Protein AF-A0A183FLQ8-F1 (afdb_monomer)

Sequence (77 aa):
MERKMLLWTAGVVRMDRIRSNAIWAKFGTAPIAGKVREARLRWHGHVLRGKEDSVRKIGLKLEVSGKRAELIRYIWS

Foldseek 3Di:
DVVVVVVVVVVVVVVVQVVQCVVCVVVVHHRPVVVVVVVVVVVVVVLVPDDCPDPSVVVVVVVVVDDPVPVVVVVVD

Radius of gyration: 17.58 Å; Cα contacts (8 Å, |Δi|>4): 18; chains: 1; bounding box: 36×37×39 Å

Secondary structure (DSSP, 8-state):
-HHHHHHHHHHHHHHHHHHHHHHHHHTTPPPHHHHHHHHHHHHHHHHHTS-TT-HHHHHHHHHHTSS-HHHHHHHH-

Solvent-accessible surface area (backbone atoms only — not comparable to full-atom values): 4488 Å² total; per-residue (Å²): 115,67,72,62,51,52,54,49,52,53,48,53,55,51,52,53,53,52,52,51,41,54,52,29,53,76,69,76,36,77,37,68,72,54,53,54,50,50,53,51,50,54,48,51,53,52,38,70,74,43,60,77,86,35,69,63,37,47,50,50,59,53,51,76,73,47,94,56,68,65,66,51,52,69,74,71,107

Organism: Heligmosomoides polygyrus (NCBI:txid6339)

Nearest PDB structures (foldseek):
  4apo-assembly1_A  TM=2.986E-01  e=9.430E+00  Homo sapiens

pLDDT: mean 76.11, std 13.9, range [38.44, 91.69]

Structure (mmCIF, N/CA/C/O backbone):
data_AF-A0A183FLQ8-F1
#
_entry.id   AF-A0A183FLQ8-F1
#
loop_
_atom_site.group_PDB
_atom_site.id
_atom_site.type_symbol
_atom_site.label_atom_id
_atom_site.label_alt_id
_atom_site.label_comp_id
_atom_site.label_asym_id
_atom_site.label_entity_id
_atom_site.label_seq_id
_atom_site.pdbx_PDB_ins_code
_atom_site.Cartn_x
_atom_site.Cartn_y
_atom_site.Cartn_z
_atom_site.occupancy
_atom_site.B_iso_or_equiv
_atom_site.auth_seq_id
_atom_site.auth_comp_id
_atom_site.auth_asym_id
_atom_site.auth_atom_id
_atom_site.pdbx_PDB_model_num
ATOM 1 N N . MET A 1 1 ? 18.696 24.949 -10.753 1.00 61.66 1 MET A N 1
ATOM 2 C CA . MET A 1 1 ? 19.084 23.536 -10.990 1.00 61.66 1 MET A CA 1
ATOM 3 C C . MET A 1 1 ? 18.004 22.536 -10.570 1.00 61.66 1 MET A C 1
ATOM 5 O O . MET A 1 1 ? 17.820 21.552 -11.275 1.00 61.66 1 MET A O 1
ATOM 9 N N . GLU A 1 2 ? 17.240 22.797 -9.504 1.00 71.94 2 GLU A N 1
ATOM 10 C CA . GLU A 1 2 ? 16.277 21.850 -8.907 1.00 71.94 2 GLU A CA 1
ATOM 11 C C . GLU A 1 2 ? 15.218 21.285 -9.871 1.00 71.94 2 GLU A C 1
ATOM 13 O O . GLU A 1 2 ? 15.003 20.078 -9.914 1.00 71.94 2 GLU A O 1
ATOM 18 N N . ARG A 1 3 ? 14.600 22.113 -10.725 1.00 83.25 3 ARG A N 1
ATOM 19 C CA . ARG A 1 3 ? 13.513 21.655 -11.617 1.00 83.25 3 ARG A CA 1
ATOM 20 C C . ARG A 1 3 ? 13.970 20.624 -12.661 1.00 83.25 3 ARG A C 1
ATOM 22 O O . ARG A 1 3 ? 13.231 19.695 -12.966 1.00 83.25 3 ARG A O 1
ATOM 29 N N . LYS A 1 4 ? 15.195 20.757 -13.188 1.00 85.12 4 LYS A N 1
ATOM 30 C CA . LYS A 1 4 ? 15.771 19.802 -14.156 1.00 85.12 4 LYS A CA 1
ATOM 31 C C . LYS A 1 4 ? 16.115 18.465 -13.495 1.00 85.12 4 LYS A C 1
ATOM 33 O O . LYS A 1 4 ? 15.872 17.426 -14.098 1.00 85.12 4 LYS A O 1
ATOM 38 N N . MET A 1 5 ? 16.615 18.485 -12.258 1.00 91.25 5 MET A N 1
ATOM 39 C CA . MET A 1 5 ? 16.889 17.264 -11.490 1.00 91.25 5 MET A CA 1
ATOM 40 C C . MET A 1 5 ? 15.602 16.533 -11.111 1.00 91.25 5 MET A C 1
ATOM 42 O O . MET A 1 5 ? 15.532 15.318 -11.249 1.00 91.25 5 MET A O 1
ATOM 46 N N . LEU A 1 6 ? 14.560 17.265 -10.708 1.00 85.88 6 LEU A N 1
ATOM 47 C CA . LEU A 1 6 ? 13.255 16.674 -10.409 1.00 85.88 6 LEU A CA 1
ATOM 48 C C . LEU A 1 6 ? 12.640 16.005 -11.643 1.00 85.88 6 LEU A C 1
ATOM 50 O O . LEU A 1 6 ? 12.156 14.881 -11.546 1.00 85.88 6 LEU A O 1
ATOM 54 N N . LEU A 1 7 ? 12.709 16.654 -12.811 1.00 86.50 7 LEU A N 1
ATOM 55 C CA . LEU A 1 7 ? 12.241 16.068 -14.071 1.00 86.50 7 LEU A CA 1
ATOM 56 C C . LEU A 1 7 ? 13.060 14.834 -14.476 1.00 86.50 7 LEU A C 1
ATOM 58 O O . LEU A 1 7 ? 12.483 13.851 -14.937 1.00 86.50 7 LEU A O 1
ATOM 62 N N . TRP A 1 8 ? 14.377 14.853 -14.259 1.00 88.81 8 TRP A N 1
ATOM 63 C CA . TRP A 1 8 ? 15.245 13.700 -14.500 1.00 88.81 8 TRP A CA 1
ATOM 64 C C . TRP A 1 8 ? 14.886 12.515 -13.598 1.00 88.81 8 TRP A C 1
ATOM 66 O O . TRP A 1 8 ? 14.607 11.427 -14.097 1.00 88.81 8 TRP A O 1
ATOM 76 N N . THR A 1 9 ? 14.802 12.730 -12.282 1.00 87.94 9 THR A N 1
ATOM 77 C CA . THR A 1 9 ? 14.434 11.687 -11.314 1.00 87.94 9 THR A CA 1
ATOM 78 C C . THR A 1 9 ? 13.030 11.146 -11.583 1.00 87.94 9 THR A C 1
ATOM 80 O O . THR A 1 9 ? 12.823 9.934 -11.572 1.00 87.94 9 THR A O 1
ATOM 83 N N . ALA A 1 10 ? 12.069 12.018 -11.909 1.00 84.69 10 ALA A N 1
ATOM 84 C CA . ALA A 1 10 ? 10.726 11.602 -12.313 1.00 84.69 10 ALA A CA 1
ATOM 85 C C . ALA A 1 10 ? 10.743 10.750 -13.597 1.00 84.69 10 ALA A C 1
ATOM 87 O O . ALA A 1 10 ? 9.991 9.778 -13.706 1.00 84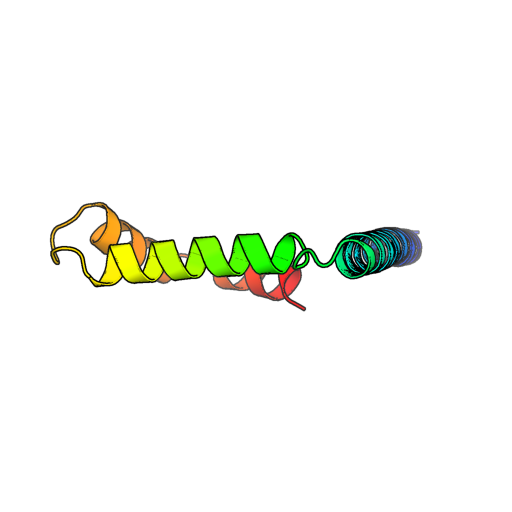.69 10 ALA A O 1
ATOM 88 N N . GLY A 1 11 ? 11.620 11.076 -14.552 1.00 90.06 11 GLY A N 1
ATOM 89 C CA . GLY A 1 11 ? 11.859 10.283 -15.758 1.00 90.06 11 GLY A CA 1
ATOM 90 C C . GLY A 1 11 ? 12.417 8.892 -15.451 1.00 90.06 11 GLY A C 1
ATOM 91 O O . GLY A 1 11 ? 11.857 7.899 -15.918 1.00 90.06 11 GLY A O 1
ATOM 92 N N . VAL A 1 12 ? 13.453 8.805 -14.609 1.00 87.88 12 VAL A N 1
ATOM 93 C CA . VAL A 1 12 ? 14.073 7.536 -14.180 1.00 87.88 12 VAL A CA 1
ATOM 94 C C . VAL A 1 12 ? 13.044 6.623 -13.510 1.00 87.88 12 VAL A C 1
ATOM 96 O O . VAL A 1 12 ? 12.872 5.477 -13.925 1.00 87.88 12 VAL A O 1
ATOM 99 N N . VAL A 1 13 ? 12.272 7.154 -12.555 1.00 82.12 13 VAL A N 1
ATOM 100 C CA . VAL A 1 13 ? 11.224 6.397 -11.848 1.00 82.12 13 VAL A CA 1
ATOM 101 C C . VAL A 1 13 ? 10.143 5.899 -12.813 1.00 82.12 13 VAL A C 1
ATOM 103 O O . VAL A 1 13 ? 9.703 4.749 -12.724 1.00 82.12 13 VAL A O 1
ATOM 106 N N . ARG A 1 14 ? 9.720 6.730 -13.777 1.00 82.31 14 ARG A N 1
ATOM 107 C CA . ARG A 1 14 ? 8.731 6.334 -14.791 1.00 82.31 14 ARG A CA 1
ATOM 108 C C . ARG A 1 14 ? 9.258 5.201 -15.674 1.00 82.31 14 ARG A C 1
ATOM 110 O O . ARG A 1 14 ? 8.538 4.231 -15.911 1.00 82.31 14 ARG A O 1
ATOM 117 N N . MET A 1 15 ? 10.498 5.307 -16.148 1.00 87.38 15 MET A N 1
ATOM 118 C CA . MET A 1 15 ? 11.121 4.292 -17.003 1.00 87.38 15 MET A CA 1
ATOM 119 C C . MET A 1 15 ? 11.313 2.961 -16.274 1.00 87.38 15 MET A C 1
ATOM 121 O O . MET A 1 15 ? 11.057 1.908 -16.861 1.00 87.38 15 MET A O 1
ATOM 125 N N . ASP A 1 16 ? 11.741 2.990 -15.012 1.00 81.62 16 ASP A N 1
ATOM 126 C CA . ASP A 1 16 ? 11.875 1.789 -14.180 1.00 81.62 16 ASP A CA 1
ATOM 127 C C . ASP A 1 16 ? 10.520 1.104 -13.965 1.00 81.62 16 ASP A C 1
ATOM 129 O O . ASP A 1 16 ? 10.403 -0.116 -14.107 1.00 81.62 16 ASP A O 1
ATOM 133 N N . ARG A 1 17 ? 9.459 1.885 -13.718 1.00 80.38 17 ARG A N 1
ATOM 134 C CA . ARG A 1 17 ? 8.091 1.368 -13.562 1.00 80.38 17 ARG A CA 1
ATOM 135 C C . ARG A 1 17 ? 7.574 0.702 -14.840 1.00 80.38 17 ARG A C 1
ATOM 137 O O . ARG A 1 17 ? 6.993 -0.380 -14.764 1.00 80.38 17 ARG A O 1
ATOM 144 N N . ILE A 1 18 ? 7.796 1.313 -16.007 1.00 80.62 18 ILE A N 1
ATOM 145 C CA . ILE A 1 18 ? 7.386 0.750 -17.307 1.00 80.62 18 ILE A CA 1
ATOM 146 C C . ILE A 1 18 ? 8.139 -0.553 -17.590 1.00 80.62 18 ILE A C 1
ATOM 148 O O . ILE A 1 18 ? 7.509 -1.556 -17.927 1.00 80.62 18 ILE A O 1
ATOM 152 N N . ARG A 1 19 ? 9.467 -0.563 -17.402 1.00 80.00 19 ARG A N 1
ATOM 153 C CA . ARG A 1 19 ? 10.299 -1.759 -17.603 1.00 80.00 19 ARG A CA 1
ATOM 154 C C . ARG A 1 19 ? 9.873 -2.899 -16.688 1.00 80.00 19 ARG A C 1
ATOM 156 O O . ARG A 1 19 ? 9.673 -4.008 -17.170 1.00 80.00 19 ARG A O 1
ATOM 163 N N . SER A 1 20 ? 9.661 -2.617 -15.405 1.00 78.94 20 SER A N 1
ATOM 164 C CA . SER A 1 20 ? 9.181 -3.612 -14.444 1.00 78.94 20 SER A CA 1
ATOM 165 C C . SER A 1 20 ? 7.837 -4.201 -14.884 1.00 78.94 20 SER A C 1
ATOM 167 O O . SER A 1 20 ? 7.722 -5.414 -15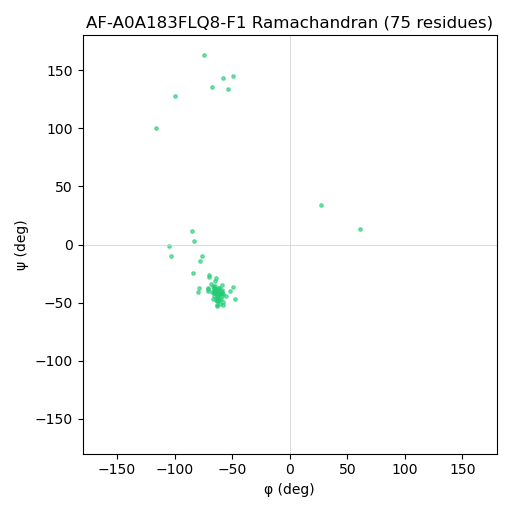.039 1.00 78.94 20 SER A O 1
ATOM 169 N N . ASN A 1 21 ? 6.841 -3.365 -15.198 1.00 80.12 21 ASN A N 1
ATOM 170 C CA . ASN A 1 21 ? 5.529 -3.836 -15.654 1.00 80.12 21 ASN A CA 1
ATOM 171 C C . ASN A 1 21 ? 5.611 -4.705 -16.921 1.00 80.12 21 ASN A C 1
ATOM 173 O O . ASN A 1 21 ? 4.947 -5.738 -16.990 1.00 80.12 21 ASN A O 1
ATOM 177 N N . ALA A 1 22 ? 6.430 -4.311 -17.900 1.00 81.25 22 ALA A N 1
ATOM 178 C CA . ALA A 1 22 ? 6.625 -5.067 -19.135 1.00 81.25 22 ALA A CA 1
ATOM 179 C C . ALA A 1 22 ? 7.296 -6.430 -18.891 1.00 81.25 22 ALA A C 1
ATOM 181 O O . ALA A 1 22 ? 6.925 -7.416 -19.526 1.00 81.25 22 ALA A O 1
ATOM 182 N N . ILE A 1 23 ? 8.249 -6.503 -17.956 1.00 80.31 23 ILE A N 1
ATOM 183 C CA . ILE A 1 23 ? 8.888 -7.761 -17.549 1.00 80.31 23 ILE A CA 1
ATOM 184 C C . ILE A 1 23 ? 7.843 -8.694 -16.926 1.00 80.31 23 ILE A C 1
ATOM 186 O O . ILE A 1 23 ? 7.672 -9.813 -17.400 1.00 80.31 23 ILE A O 1
ATOM 190 N N . TRP A 1 24 ? 7.080 -8.230 -15.932 1.00 74.44 24 TRP A N 1
ATOM 191 C CA . TRP A 1 24 ? 6.062 -9.055 -15.264 1.00 74.44 24 TRP A CA 1
ATOM 192 C C . TRP A 1 24 ? 4.960 -9.536 -16.215 1.00 74.44 24 TRP A C 1
ATOM 194 O O . TRP A 1 24 ? 4.540 -10.690 -16.124 1.00 74.44 24 TRP A O 1
ATOM 204 N N . ALA A 1 25 ? 4.556 -8.694 -17.172 1.00 77.19 25 ALA A N 1
ATOM 205 C CA . ALA A 1 25 ? 3.584 -9.054 -18.201 1.00 77.19 25 ALA A CA 1
ATOM 206 C C . ALA A 1 25 ? 4.065 -10.215 -19.089 1.00 77.19 25 ALA A C 1
ATOM 208 O O . ALA A 1 25 ? 3.283 -11.116 -19.383 1.00 77.19 25 ALA A O 1
ATOM 209 N N . LYS A 1 26 ? 5.355 -10.249 -19.459 1.00 82.00 26 LYS A N 1
ATOM 210 C CA . LYS A 1 26 ? 5.938 -11.377 -20.211 1.00 82.00 26 LYS A CA 1
A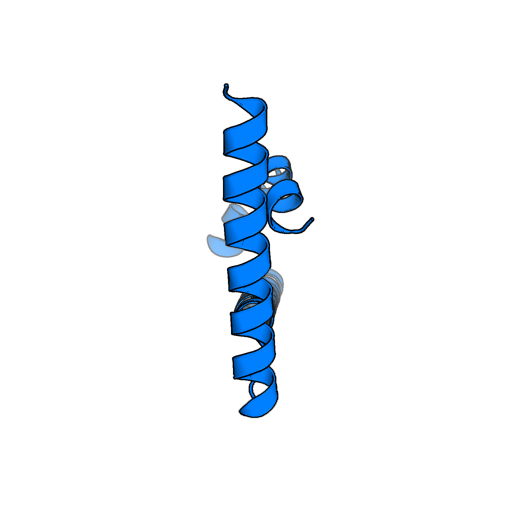TOM 211 C C . LYS A 1 26 ? 5.932 -12.683 -19.417 1.00 82.00 26 LYS A C 1
ATOM 213 O O . LYS A 1 26 ? 5.776 -13.746 -20.002 1.00 82.00 26 LYS A O 1
ATOM 218 N N . PHE A 1 27 ? 6.055 -12.602 -18.095 1.00 76.31 27 PHE A N 1
ATOM 219 C CA . PHE A 1 27 ? 5.973 -13.754 -17.193 1.00 76.31 27 PHE A CA 1
ATOM 220 C C . PHE A 1 27 ? 4.529 -14.117 -16.798 1.00 76.31 27 PHE A C 1
ATOM 222 O O . PHE A 1 27 ? 4.332 -14.870 -15.844 1.00 76.31 27 PHE A O 1
ATOM 229 N N . GLY A 1 28 ? 3.508 -13.543 -17.455 1.00 74.69 28 GLY A N 1
ATOM 230 C CA . GLY A 1 28 ? 2.091 -13.779 -17.138 1.00 74.69 28 GLY A CA 1
ATOM 231 C C . GLY A 1 28 ? 1.700 -13.371 -15.713 1.00 74.69 28 GLY A C 1
ATOM 232 O O . GLY A 1 28 ? 0.641 -13.743 -15.212 1.00 74.69 28 GLY A O 1
ATOM 233 N N . THR A 1 29 ? 2.566 -12.625 -15.028 1.00 72.19 29 THR A N 1
ATOM 234 C CA . THR A 1 29 ? 2.408 -12.281 -13.623 1.00 72.19 29 THR A CA 1
ATOM 235 C C . THR A 1 29 ? 1.842 -10.874 -13.530 1.00 72.19 29 THR A C 1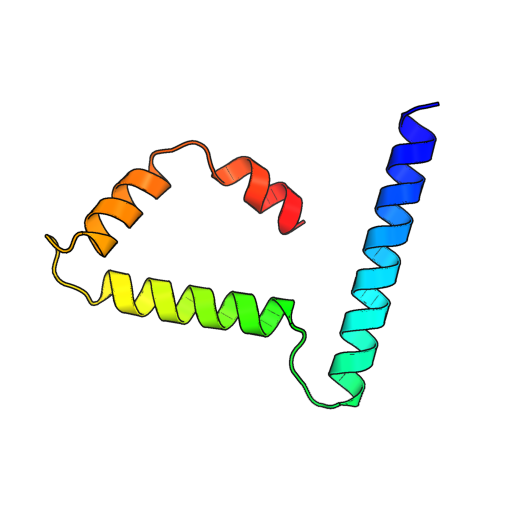
ATOM 237 O O . THR A 1 29 ? 2.391 -9.933 -14.100 1.00 72.19 29 THR A O 1
ATOM 240 N N . ALA A 1 30 ? 0.748 -10.706 -12.782 1.00 73.75 30 ALA A N 1
ATOM 241 C CA . ALA A 1 30 ? 0.204 -9.379 -12.515 1.00 73.75 30 ALA A CA 1
ATOM 242 C C . ALA A 1 30 ? 1.307 -8.467 -11.935 1.00 73.75 30 ALA A C 1
ATOM 244 O O . ALA A 1 30 ? 2.021 -8.908 -11.023 1.00 73.75 30 ALA A O 1
ATOM 245 N N . PRO A 1 31 ? 1.450 -7.215 -12.419 1.00 76.56 31 PRO A N 1
ATOM 246 C CA . PRO A 1 31 ? 2.448 -6.284 -11.906 1.00 76.56 31 PRO A CA 1
ATOM 247 C C . PRO A 1 31 ? 2.408 -6.203 -10.378 1.00 76.56 31 PRO A C 1
ATOM 249 O O . PRO A 1 31 ? 1.327 -6.249 -9.785 1.00 76.56 31 PRO A O 1
ATOM 252 N N . ILE A 1 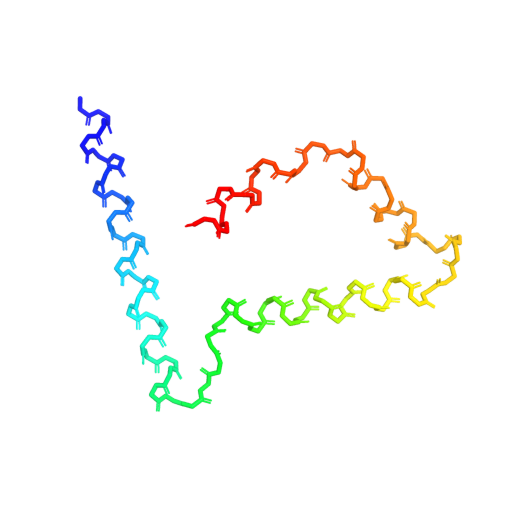32 ? 3.564 -6.026 -9.727 1.00 77.19 32 ILE A N 1
ATOM 253 C CA . ILE A 1 32 ? 3.672 -5.978 -8.254 1.00 77.19 32 ILE A CA 1
ATOM 254 C C . ILE A 1 32 ? 2.680 -4.971 -7.652 1.00 77.19 32 ILE A C 1
ATOM 256 O O . ILE A 1 32 ? 2.018 -5.268 -6.660 1.00 77.19 32 ILE A O 1
ATOM 260 N N . ALA A 1 33 ? 2.500 -3.813 -8.295 1.00 73.56 33 ALA A N 1
ATOM 261 C CA . ALA A 1 33 ? 1.524 -2.809 -7.872 1.00 73.56 33 ALA A CA 1
ATOM 262 C C . ALA A 1 33 ? 0.076 -3.345 -7.842 1.00 73.56 33 ALA A C 1
ATOM 264 O O . ALA A 1 33 ? -0.702 -2.981 -6.960 1.00 73.56 33 ALA A O 1
ATOM 265 N N . GLY A 1 34 ? -0.285 -4.236 -8.770 1.00 80.50 34 GLY A N 1
ATOM 266 C CA . GLY A 1 34 ? -1.569 -4.937 -8.786 1.00 80.50 34 GLY A CA 1
ATOM 267 C C . GLY A 1 34 ? -1.718 -5.897 -7.607 1.00 80.50 34 GLY A C 1
ATOM 268 O O . GLY A 1 34 ? -2.720 -5.826 -6.902 1.00 80.50 34 GLY A O 1
ATOM 269 N N . LYS A 1 35 ? -0.692 -6.710 -7.321 1.00 83.25 35 LYS A N 1
ATOM 270 C CA . LYS A 1 35 ? -0.694 -7.637 -6.172 1.00 83.25 35 LYS A CA 1
ATOM 271 C C . LYS A 1 35 ? -0.761 -6.906 -4.830 1.00 83.25 35 LYS A C 1
ATOM 273 O O . LYS A 1 35 ? -1.512 -7.302 -3.944 1.00 83.25 35 LYS A O 1
ATOM 278 N N . VAL A 1 36 ? -0.026 -5.802 -4.689 1.00 83.31 36 VAL A N 1
ATOM 279 C CA . VAL A 1 36 ? -0.075 -4.948 -3.491 1.00 83.31 36 VAL A CA 1
ATOM 280 C C . VAL A 1 36 ? -1.457 -4.314 -3.331 1.00 83.31 36 VAL A C 1
ATOM 282 O O . VAL A 1 36 ? -1.988 -4.272 -2.219 1.00 83.31 36 VAL A O 1
ATOM 285 N N . ARG A 1 37 ? -2.070 -3.842 -4.428 1.00 84.00 37 ARG A N 1
ATOM 286 C CA . ARG A 1 37 ? -3.445 -3.324 -4.405 1.00 84.00 37 ARG A CA 1
ATOM 287 C C . ARG A 1 37 ? -4.434 -4.402 -3.970 1.00 84.00 37 ARG A C 1
ATOM 289 O O . ARG A 1 37 ? -5.251 -4.149 -3.091 1.00 84.00 37 ARG A O 1
ATOM 296 N N . GLU A 1 38 ? -4.344 -5.592 -4.548 1.00 86.69 38 GLU A N 1
ATOM 297 C CA . GLU A 1 38 ? -5.225 -6.712 -4.229 1.00 86.69 38 GLU A CA 1
ATOM 298 C C . GLU A 1 38 ? -5.096 -7.147 -2.762 1.00 86.69 38 GLU A C 1
ATOM 300 O O . GLU A 1 38 ? -6.104 -7.268 -2.066 1.00 86.69 38 GLU A O 1
ATOM 305 N N . ALA A 1 39 ? -3.869 -7.299 -2.254 1.00 88.12 39 ALA A N 1
ATOM 306 C CA . ALA A 1 39 ? -3.617 -7.632 -0.852 1.00 88.12 39 ALA A CA 1
ATOM 307 C C . ALA A 1 39 ? -4.216 -6.585 0.102 1.00 88.12 39 ALA A C 1
ATOM 309 O O . ALA A 1 39 ? -4.842 -6.935 1.104 1.00 88.12 39 ALA A O 1
ATOM 310 N N . ARG A 1 40 ? -4.097 -5.296 -0.243 1.00 86.31 40 ARG A N 1
ATOM 311 C CA . ARG A 1 40 ? -4.681 -4.197 0.535 1.00 86.31 40 ARG A CA 1
ATOM 312 C C . ARG A 1 40 ? -6.210 -4.237 0.533 1.00 86.31 40 ARG A C 1
ATOM 314 O O . ARG A 1 40 ? -6.821 -4.038 1.577 1.00 86.31 40 ARG A O 1
ATOM 321 N N . LEU A 1 41 ? -6.835 -4.526 -0.608 1.00 87.94 41 LEU A N 1
ATOM 322 C CA . LEU A 1 41 ? -8.293 -4.663 -0.704 1.00 87.94 41 LEU A CA 1
ATOM 323 C C . LEU A 1 41 ? -8.803 -5.868 0.094 1.00 87.94 41 LEU A C 1
ATOM 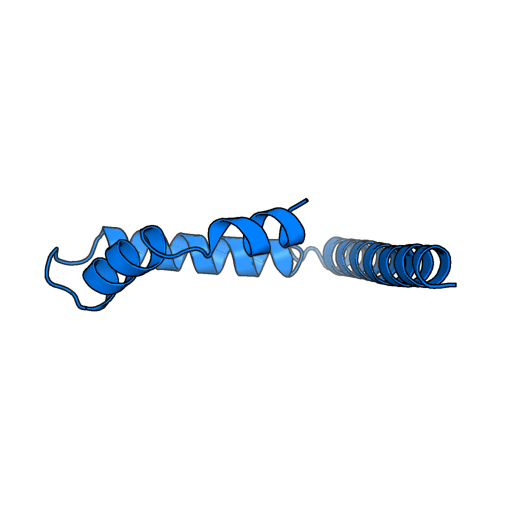325 O O . L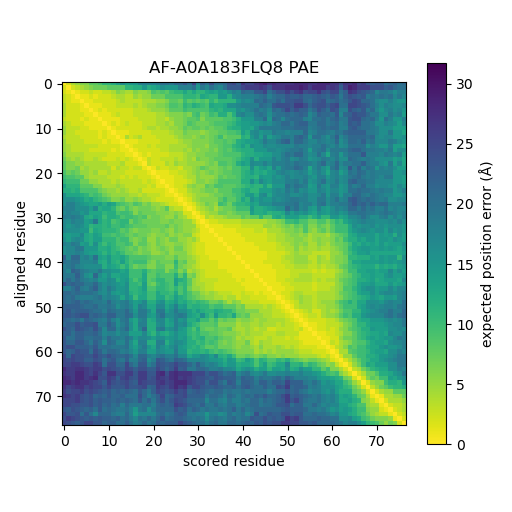EU A 1 41 ? -9.795 -5.751 0.813 1.00 87.94 41 LEU A O 1
ATOM 329 N N . ARG A 1 42 ? -8.097 -7.003 0.039 1.00 91.69 42 ARG A N 1
ATOM 330 C CA . ARG A 1 42 ? -8.407 -8.177 0.869 1.00 91.69 42 ARG A CA 1
ATOM 331 C C . ARG A 1 42 ? -8.302 -7.849 2.359 1.00 91.69 42 ARG A C 1
ATOM 333 O O . ARG A 1 42 ? -9.196 -8.220 3.119 1.00 91.69 42 ARG A O 1
ATOM 340 N N . TRP A 1 43 ? -7.265 -7.110 2.758 1.00 90.06 43 TRP A N 1
ATOM 341 C CA . TRP A 1 43 ? -7.103 -6.622 4.127 1.00 90.06 43 TRP A CA 1
ATOM 342 C C . TRP A 1 43 ? -8.259 -5.714 4.557 1.00 90.06 43 TRP A C 1
ATOM 344 O O . TRP A 1 43 ? -8.888 -5.989 5.575 1.00 90.06 43 TRP A O 1
ATOM 354 N N . HIS A 1 44 ? -8.611 -4.694 3.767 1.00 85.44 44 HIS A N 1
ATOM 355 C CA . HIS A 1 44 ? -9.751 -3.827 4.084 1.00 85.44 44 HIS A CA 1
ATOM 356 C C . HIS A 1 44 ? -11.056 -4.614 4.187 1.00 85.44 44 HIS A C 1
ATOM 358 O O . HIS A 1 44 ? -11.794 -4.430 5.148 1.00 85.44 44 HIS A O 1
ATOM 364 N N . GLY A 1 45 ? -11.318 -5.539 3.262 1.00 89.44 45 GLY A N 1
ATOM 365 C CA . GLY A 1 45 ? -12.492 -6.405 3.337 1.00 89.44 45 GLY A CA 1
ATOM 366 C C . GLY A 1 45 ? -12.522 -7.244 4.617 1.00 89.44 45 GLY A C 1
ATOM 367 O O . GLY A 1 45 ? -13.576 -7.395 5.227 1.00 89.44 45 GLY A O 1
ATOM 368 N N . HIS A 1 46 ? -11.372 -7.756 5.060 1.00 88.75 46 HIS A N 1
ATOM 369 C CA . HIS A 1 46 ? -11.265 -8.479 6.326 1.00 88.75 46 HIS A CA 1
ATOM 370 C C . HIS A 1 46 ? -11.534 -7.573 7.537 1.00 88.75 46 HIS A C 1
ATOM 372 O O . HIS A 1 46 ? -12.286 -7.960 8.427 1.00 88.75 46 HIS A O 1
ATOM 378 N N . VAL A 1 47 ? -10.980 -6.359 7.554 1.00 86.31 47 VAL A N 1
ATOM 379 C CA . VAL A 1 47 ? -11.211 -5.384 8.631 1.00 86.31 47 VAL A CA 1
ATOM 380 C C . VAL A 1 47 ? -12.679 -4.948 8.690 1.00 86.31 47 VAL A C 1
ATOM 382 O O . VAL A 1 47 ? -13.247 -4.879 9.776 1.00 86.31 47 VAL A O 1
ATOM 385 N N . LEU A 1 48 ? -13.316 -4.710 7.539 1.00 85.75 48 LEU A N 1
ATOM 386 C CA . LEU A 1 48 ? -14.717 -4.284 7.461 1.00 85.75 48 LEU A CA 1
ATOM 387 C C . LEU A 1 48 ? -15.702 -5.379 7.888 1.00 85.75 48 LEU A C 1
ATOM 389 O O . LEU A 1 48 ? -16.720 -5.064 8.498 1.00 85.75 48 LEU A O 1
ATOM 393 N N . ARG A 1 49 ? -15.385 -6.652 7.615 1.00 89.75 49 ARG A N 1
ATOM 394 C CA . ARG A 1 49 ? -16.161 -7.810 8.098 1.00 89.75 49 ARG A CA 1
ATOM 395 C C . ARG A 1 49 ? -15.926 -8.129 9.580 1.00 89.75 49 ARG A C 1
ATOM 397 O O . ARG A 1 49 ? -16.623 -8.974 10.132 1.00 89.75 49 ARG A O 1
ATOM 404 N N . GLY A 1 50 ? -14.941 -7.496 10.215 1.00 86.12 50 GLY A N 1
ATOM 405 C CA . GLY A 1 50 ? -14.652 -7.660 11.635 1.00 86.12 50 GLY A CA 1
ATOM 406 C C . GLY A 1 50 ? -15.661 -6.950 12.546 1.00 86.12 50 GLY A C 1
ATOM 407 O O . GLY A 1 50 ? -16.391 -6.043 12.132 1.00 86.12 50 GLY A O 1
ATOM 408 N N . LYS A 1 51 ? -15.664 -7.347 13.824 1.00 87.88 51 LYS A N 1
ATOM 409 C CA . LYS A 1 51 ? -16.483 -6.731 14.879 1.00 87.88 51 LYS A CA 1
ATOM 410 C C . LYS A 1 51 ? -16.184 -5.228 15.009 1.00 87.88 51 LYS A C 1
ATOM 412 O O . LYS A 1 51 ? -15.026 -4.823 14.874 1.00 87.88 51 LYS A O 1
ATOM 417 N N . GLU A 1 52 ? -17.223 -4.434 15.285 1.00 81.25 52 GLU A N 1
ATOM 418 C CA . GLU A 1 52 ? -17.174 -2.967 15.457 1.00 81.25 52 GLU A CA 1
ATOM 419 C C . GLU A 1 52 ? -16.038 -2.530 16.395 1.00 81.25 52 GLU A C 1
ATOM 421 O O . GLU A 1 52 ? -15.222 -1.686 16.035 1.00 81.25 52 GLU A O 1
ATOM 426 N N . ASP A 1 53 ? -15.922 -3.212 17.536 1.00 81.88 53 ASP A N 1
ATOM 427 C CA . ASP A 1 53 ? -14.981 -2.879 18.614 1.00 81.88 53 ASP A CA 1
ATOM 428 C C . ASP A 1 53 ? -13.570 -3.437 18.389 1.00 81.88 53 ASP A C 1
ATOM 430 O O . ASP A 1 53 ? -12.696 -3.340 19.251 1.00 81.88 53 ASP A O 1
ATOM 434 N N . SER A 1 54 ? -13.327 -4.089 17.250 1.00 83.31 54 SER A N 1
ATOM 435 C CA . SER A 1 54 ? -12.005 -4.636 16.971 1.00 83.31 54 SER A CA 1
ATOM 436 C C . SER A 1 54 ? -10.994 -3.506 16.770 1.00 83.31 54 SER A C 1
ATOM 438 O O . SER A 1 54 ? -11.228 -2.553 16.023 1.00 83.31 54 SER A O 1
ATOM 440 N N . VAL A 1 55 ? -9.813 -3.661 17.376 1.00 81.06 55 VAL A N 1
ATOM 441 C CA . VAL A 1 55 ? -8.694 -2.704 17.281 1.00 81.06 55 VAL A CA 1
ATOM 442 C C . VAL A 1 55 ? -8.395 -2.315 15.828 1.00 81.06 55 VAL A C 1
ATOM 444 O O . VAL A 1 55 ? -8.105 -1.159 15.535 1.00 81.06 55 VAL A O 1
ATOM 447 N N . ARG A 1 56 ? -8.530 -3.262 14.890 1.00 82.50 56 ARG A N 1
ATOM 448 C CA . ARG A 1 56 ? -8.311 -3.035 13.453 1.00 82.50 56 ARG A CA 1
ATOM 449 C C . ARG A 1 56 ? -9.339 -2.081 12.833 1.00 82.50 56 ARG A C 1
ATOM 451 O O . ARG A 1 56 ? -8.965 -1.255 12.006 1.00 82.50 56 ARG A O 1
ATOM 458 N N . LYS A 1 57 ? -10.616 -2.184 13.211 1.00 82.38 57 LYS A N 1
ATOM 459 C CA . LYS A 1 57 ? -11.707 -1.359 12.666 1.00 82.38 57 LYS A CA 1
ATOM 460 C C . LYS A 1 57 ? -11.713 0.038 13.294 1.00 82.38 57 LYS A C 1
ATOM 462 O O . LYS A 1 57 ? -11.881 1.024 12.578 1.00 82.38 57 LYS A O 1
ATOM 467 N N . ILE A 1 58 ? -11.398 0.128 14.589 1.00 81.75 58 ILE A N 1
ATOM 468 C CA . ILE A 1 58 ? -11.147 1.399 15.288 1.00 81.75 58 ILE A CA 1
ATOM 469 C C . ILE A 1 58 ? -9.936 2.113 14.672 1.00 81.75 58 ILE A C 1
ATOM 471 O O . ILE A 1 58 ? -10.033 3.280 14.297 1.00 81.75 58 ILE A O 1
ATOM 475 N N . GLY A 1 59 ? -8.821 1.400 14.483 1.00 80.62 59 GLY A N 1
ATOM 476 C CA . GLY A 1 59 ? -7.619 1.933 13.841 1.00 80.62 59 GLY A CA 1
ATOM 477 C C . GLY A 1 59 ? -7.876 2.436 12.419 1.00 80.62 59 GLY A C 1
ATOM 478 O O . GLY A 1 59 ? -7.430 3.526 12.074 1.00 80.62 59 GLY A O 1
ATOM 479 N N . LEU A 1 60 ? -8.668 1.708 11.621 1.00 81.25 60 LEU A N 1
ATOM 480 C CA . LEU A 1 60 ? -9.080 2.151 10.284 1.00 81.25 60 LEU A CA 1
ATOM 481 C C . LEU A 1 60 ? -9.888 3.460 10.331 1.00 81.25 60 LEU A C 1
ATOM 483 O O . LEU A 1 60 ? -9.645 4.358 9.530 1.00 81.25 60 LEU A O 1
ATOM 487 N N . LYS A 1 61 ? -10.827 3.596 11.276 1.00 74.56 61 LYS A N 1
ATOM 488 C CA . LYS A 1 61 ? -11.643 4.812 11.444 1.00 74.56 61 LYS A CA 1
ATOM 489 C C . LYS A 1 61 ? -10.793 6.023 11.855 1.00 74.56 61 LYS A C 1
ATOM 491 O O . LYS A 1 61 ? -11.025 7.126 11.365 1.00 74.56 61 LYS A O 1
ATOM 496 N N . LEU A 1 62 ? -9.789 5.809 12.707 1.00 71.19 62 LEU A N 1
ATOM 497 C CA . LEU A 1 62 ? -8.836 6.839 13.132 1.00 71.19 62 LEU A CA 1
ATOM 498 C C . LEU A 1 62 ? -7.863 7.234 12.007 1.00 71.19 62 LEU A C 1
ATOM 500 O O . LEU A 1 62 ? -7.591 8.419 11.828 1.00 71.19 62 LEU A O 1
ATOM 504 N N . GLU A 1 63 ? -7.381 6.277 11.208 1.00 64.62 63 GLU A N 1
ATOM 505 C CA . GLU A 1 63 ? -6.490 6.550 10.070 1.00 64.62 63 GLU A CA 1
ATOM 506 C C . GLU A 1 63 ? -7.196 7.360 8.969 1.00 64.62 63 GLU A C 1
ATOM 508 O O . GLU A 1 63 ? -6.605 8.277 8.401 1.00 64.62 63 GLU A O 1
ATOM 513 N N . VAL A 1 64 ? -8.482 7.091 8.714 1.00 58.56 64 VAL A N 1
ATOM 514 C CA . VAL A 1 64 ? -9.305 7.866 7.763 1.00 58.56 64 VAL A CA 1
ATOM 515 C C . VAL A 1 64 ? -9.490 9.322 8.218 1.00 58.56 64 VAL A C 1
ATOM 517 O O . VAL A 1 64 ? -9.589 10.217 7.381 1.00 58.56 64 VAL A O 1
ATOM 520 N N . SER A 1 65 ? -9.460 9.585 9.528 1.00 58.31 65 SER A N 1
ATOM 521 C CA . SER A 1 65 ? -9.538 10.936 10.099 1.00 58.31 65 SER A CA 1
ATOM 522 C C . SER A 1 65 ? -8.214 11.721 10.027 1.00 58.31 65 SER A C 1
ATOM 524 O O . SER A 1 65 ? -8.219 12.933 10.251 1.00 58.31 65 SER A O 1
ATOM 526 N N . GLY A 1 66 ? -7.076 11.078 9.741 1.00 56.75 66 GLY A N 1
ATOM 527 C CA . GLY A 1 66 ? -5.747 11.687 9.843 1.00 56.75 66 GLY A CA 1
ATOM 528 C C . GLY A 1 66 ? -5.010 11.789 8.508 1.00 56.75 66 GLY A C 1
ATOM 529 O O . GLY A 1 66 ? -4.419 10.813 8.070 1.00 56.75 66 GLY A O 1
ATOM 530 N N . LYS A 1 67 ? -5.010 12.983 7.888 1.00 56.91 67 LYS A N 1
ATOM 531 C CA . LYS A 1 67 ? -4.006 13.578 6.957 1.00 56.91 67 LYS A CA 1
ATOM 532 C C . LYS A 1 67 ? -3.099 12.653 6.096 1.00 56.91 67 LYS A C 1
ATOM 534 O O . LYS A 1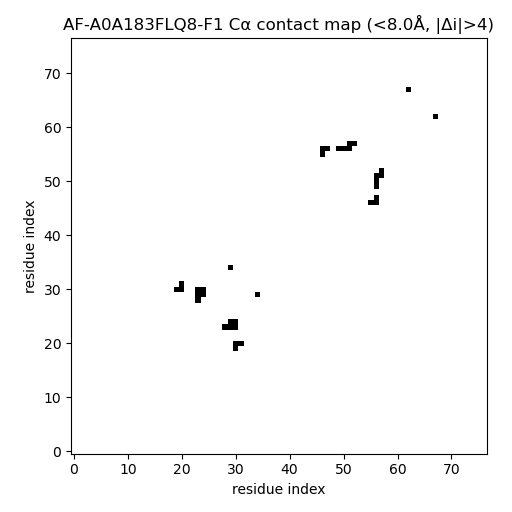 67 ? -1.970 13.016 5.784 1.00 56.91 67 LYS A O 1
ATOM 539 N N . ARG A 1 68 ? -3.565 11.489 5.636 1.00 49.22 68 ARG A N 1
ATOM 540 C CA . ARG A 1 68 ? -2.805 10.560 4.766 1.00 49.22 68 ARG A CA 1
ATOM 541 C C . ARG A 1 68 ? -3.248 10.564 3.301 1.00 49.22 68 ARG A C 1
ATOM 543 O O . ARG A 1 68 ? -2.660 9.865 2.478 1.00 49.22 68 ARG A O 1
ATOM 550 N N . ALA A 1 69 ? -4.262 11.359 2.960 1.00 51.66 69 ALA A N 1
ATOM 551 C CA . ALA A 1 69 ? -4.833 11.399 1.615 1.00 51.66 69 ALA A CA 1
ATOM 552 C C . ALA A 1 69 ? -3.904 12.040 0.563 1.00 51.66 69 ALA A C 1
ATOM 554 O O . ALA A 1 69 ? -3.998 11.699 -0.614 1.00 51.66 69 ALA A O 1
ATOM 555 N N . GLU A 1 70 ? -2.993 12.933 0.958 1.00 51.03 70 GLU A N 1
ATOM 556 C CA . GLU A 1 70 ? -2.17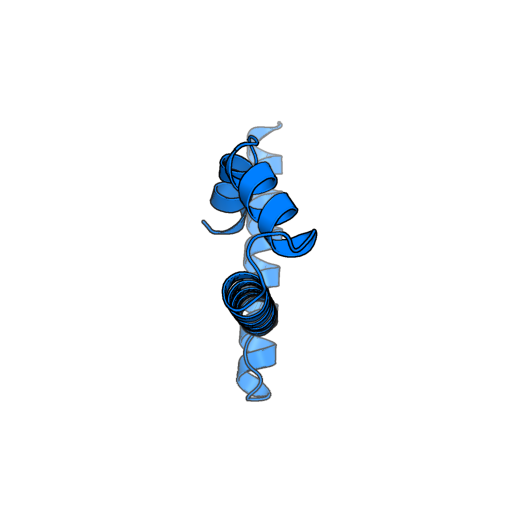4 13.680 -0.010 1.00 51.03 70 GLU A CA 1
ATOM 557 C C . GLU A 1 70 ? -0.995 12.869 -0.560 1.00 51.03 70 GLU A C 1
ATOM 559 O O . GLU A 1 70 ? -0.767 12.850 -1.769 1.00 51.03 70 GLU A O 1
ATOM 564 N N . LEU A 1 71 ? -0.311 12.101 0.293 1.00 43.81 71 LEU A N 1
ATOM 565 C CA . LEU A 1 71 ? 0.794 11.233 -0.131 1.00 43.81 71 LEU A CA 1
ATOM 566 C C . LEU A 1 71 ? 0.318 10.089 -1.038 1.00 43.81 71 LEU A C 1
ATOM 568 O O . LEU A 1 71 ? 1.006 9.725 -1.986 1.00 43.81 71 LEU A O 1
ATOM 572 N N . ILE A 1 72 ? -0.878 9.542 -0.795 1.00 47.34 72 ILE A N 1
ATOM 573 C CA . ILE A 1 72 ? -1.426 8.453 -1.616 1.00 47.34 72 ILE A CA 1
ATOM 574 C C . ILE A 1 72 ? -1.835 8.960 -3.005 1.00 47.34 72 ILE A C 1
ATOM 576 O O . ILE A 1 72 ? -1.579 8.260 -3.982 1.00 47.34 72 ILE A O 1
ATOM 580 N N . ARG A 1 73 ? -2.386 10.179 -3.126 1.00 43.50 73 ARG A N 1
ATOM 581 C CA . ARG A 1 73 ? -2.681 10.788 -4.438 1.00 43.50 73 ARG A CA 1
ATOM 582 C C . ARG A 1 73 ? -1.420 11.018 -5.270 1.00 43.50 73 ARG A C 1
ATOM 584 O O . ARG A 1 73 ? -1.446 10.751 -6.464 1.00 43.50 73 ARG A O 1
ATOM 591 N N . TYR A 1 74 ? -0.316 11.434 -4.651 1.00 48.69 74 TYR A N 1
ATOM 592 C CA . TYR A 1 74 ? 0.961 11.621 -5.351 1.00 48.69 74 TYR A CA 1
ATOM 593 C C . TYR A 1 74 ? 1.607 10.294 -5.796 1.00 48.69 74 TYR A C 1
ATOM 595 O O . TYR A 1 74 ? 2.318 10.250 -6.793 1.00 48.69 74 TYR A O 1
ATOM 603 N N . ILE A 1 75 ? 1.339 9.197 -5.078 1.00 48.66 75 ILE A N 1
ATOM 604 C CA . ILE A 1 75 ? 1.846 7.847 -5.394 1.00 48.66 75 ILE A CA 1
ATOM 605 C C . ILE A 1 75 ? 0.976 7.126 -6.446 1.00 48.66 75 ILE A C 1
ATOM 607 O O . ILE A 1 75 ? 1.453 6.213 -7.125 1.00 48.66 75 ILE A O 1
ATOM 611 N N . TRP A 1 76 ? -0.299 7.506 -6.573 1.00 38.44 76 TRP A N 1
ATOM 612 C CA . TRP A 1 76 ? -1.267 6.882 -7.484 1.00 38.44 76 TRP A CA 1
ATOM 613 C C . TRP A 1 76 ? -1.577 7.666 -8.765 1.00 38.44 76 TRP A C 1
ATOM 615 O O . TRP A 1 76 ? -2.214 7.090 -9.649 1.00 38.44 76 TRP A O 1
ATOM 625 N N . SER A 1 77 ? -1.127 8.919 -8.883 1.00 42.12 77 SER A N 1
ATOM 626 C CA . SER A 1 77 ? -1.020 9.614 -10.175 1.00 42.12 77 SER A CA 1
ATOM 627 C C . SER A 1 77 ? 0.176 9.117 -10.994 1.00 42.12 77 SER A C 1
ATOM 629 O O . SER A 1 77 ? 0.167 9.401 -12.211 1.00 42.12 77 SER A O 1
#

Mean predicted aligned error: 12.28 Å